Protein AF-K1SSG4-F1 (afdb_monomer_lite)

Structure (mmCIF, N/CA/C/O backbone):
data_AF-K1SSG4-F1
#
_entry.id   AF-K1SSG4-F1
#
loop_
_atom_site.group_PDB
_atom_site.id
_atom_site.type_symbol
_atom_site.label_atom_id
_atom_site.label_alt_id
_atom_site.label_comp_id
_atom_site.label_asym_id
_atom_site.label_entity_id
_atom_site.label_seq_id
_atom_site.pdbx_PDB_ins_code
_atom_site.Cartn_x
_atom_site.Cartn_y
_atom_site.Cartn_z
_atom_site.occupancy
_atom_site.B_iso_or_equiv
_atom_site.auth_seq_id
_atom_site.auth_comp_id
_atom_site.auth_asym_id
_atom_site.auth_atom_id
_atom_site.pdbx_PDB_model_num
ATOM 1 N N . MET A 1 1 ? 32.045 -26.479 -45.234 1.00 57.03 1 MET A N 1
ATOM 2 C CA . MET A 1 1 ? 31.424 -26.105 -43.942 1.00 57.03 1 MET A CA 1
ATOM 3 C C . MET A 1 1 ? 30.334 -27.123 -43.627 1.00 57.03 1 MET A C 1
ATOM 5 O O . MET A 1 1 ? 29.322 -27.154 -44.319 1.00 57.03 1 MET A O 1
ATOM 9 N N . ASN A 1 2 ? 30.601 -28.043 -42.698 1.00 63.41 2 ASN A N 1
ATOM 10 C CA . ASN A 1 2 ? 29.793 -29.251 -42.477 1.00 63.41 2 ASN A CA 1
ATOM 11 C C . ASN A 1 2 ? 28.368 -28.885 -42.026 1.00 63.41 2 ASN A C 1
ATOM 13 O O . ASN A 1 2 ? 28.212 -28.011 -41.176 1.00 63.41 2 ASN A O 1
ATOM 17 N N . LYS A 1 3 ? 27.331 -29.545 -42.571 1.00 68.69 3 LYS A N 1
ATOM 18 C CA . LYS A 1 3 ? 25.911 -29.276 -42.236 1.00 68.69 3 LYS A CA 1
ATOM 19 C C . LYS A 1 3 ? 25.661 -29.260 -40.720 1.00 68.69 3 LYS A C 1
ATOM 21 O O . LYS A 1 3 ? 24.946 -28.395 -40.231 1.00 68.69 3 LYS A O 1
ATOM 26 N N . LEU A 1 4 ? 26.341 -30.139 -39.981 1.00 71.81 4 LEU A N 1
ATOM 27 C CA . LEU A 1 4 ? 26.317 -30.206 -38.515 1.00 71.81 4 LEU A CA 1
ATOM 28 C C . LEU A 1 4 ? 26.806 -28.916 -37.835 1.00 71.81 4 LEU A C 1
ATOM 30 O O . LEU A 1 4 ? 26.175 -28.451 -36.893 1.00 71.81 4 LEU A O 1
ATOM 34 N N . LEU A 1 5 ? 27.869 -28.290 -38.351 1.00 74.25 5 LEU A N 1
ATOM 35 C CA . LEU A 1 5 ? 28.393 -27.025 -37.825 1.00 74.25 5 LEU A CA 1
ATOM 36 C C . LEU A 1 5 ? 27.391 -25.880 -38.041 1.00 74.25 5 LEU A C 1
ATOM 38 O O . LEU A 1 5 ? 27.210 -25.043 -37.165 1.00 74.25 5 LEU A O 1
ATOM 42 N N . ARG A 1 6 ? 26.687 -25.871 -39.183 1.00 73.19 6 ARG A N 1
ATOM 43 C CA . ARG A 1 6 ? 25.620 -24.892 -39.462 1.00 73.19 6 ARG A CA 1
ATOM 44 C C . ARG A 1 6 ? 24.443 -25.041 -38.500 1.00 73.19 6 ARG A C 1
ATOM 46 O O . ARG A 1 6 ? 23.961 -24.036 -37.994 1.00 73.19 6 ARG A O 1
ATOM 53 N N . HIS A 1 7 ? 24.005 -26.269 -38.223 1.00 78.50 7 HIS A N 1
ATOM 54 C CA . HIS A 1 7 ? 22.920 -26.512 -37.268 1.00 78.50 7 HIS A CA 1
ATOM 55 C C . HIS A 1 7 ? 23.323 -26.176 -35.828 1.00 78.50 7 HIS A C 1
ATOM 57 O O . HIS A 1 7 ? 22.522 -25.584 -35.112 1.00 78.50 7 HIS A O 1
ATOM 63 N N . ALA A 1 8 ? 24.567 -26.464 -35.433 1.00 79.69 8 ALA A N 1
ATOM 64 C CA . ALA A 1 8 ? 25.091 -26.082 -34.124 1.00 79.69 8 ALA A CA 1
ATOM 65 C C . ALA A 1 8 ? 25.131 -24.556 -33.949 1.00 79.69 8 ALA A C 1
ATOM 67 O O . ALA A 1 8 ? 24.641 -24.046 -32.949 1.00 79.69 8 ALA A O 1
ATOM 68 N N . VAL A 1 9 ? 25.628 -23.817 -34.947 1.00 79.81 9 VAL A N 1
ATOM 69 C CA . VAL A 1 9 ? 25.677 -22.345 -34.910 1.00 79.81 9 VAL A CA 1
ATOM 70 C C . VAL A 1 9 ? 24.273 -21.731 -34.909 1.00 79.81 9 VAL A C 1
ATOM 72 O O . VAL A 1 9 ? 24.016 -20.812 -34.137 1.00 79.81 9 VAL A O 1
ATOM 75 N N . CYS A 1 10 ? 23.335 -22.253 -35.707 1.00 75.00 10 CYS A N 1
ATOM 76 C CA . CYS A 1 10 ? 21.943 -21.792 -35.683 1.00 75.00 10 CYS A CA 1
ATOM 77 C C . CYS A 1 10 ? 21.240 -22.110 -34.354 1.00 75.00 10 CYS A C 1
ATOM 79 O O . CYS A 1 10 ? 20.485 -21.275 -33.866 1.00 75.00 10 CYS A O 1
ATOM 81 N N . GLY A 1 11 ? 21.505 -23.273 -33.751 1.00 76.50 11 GLY A N 1
ATOM 82 C CA . GLY A 1 11 ? 20.987 -23.626 -32.427 1.00 76.50 11 GLY A CA 1
ATOM 83 C C . GLY A 1 11 ? 21.528 -22.709 -31.329 1.00 76.50 11 GLY A C 1
ATOM 84 O O . GLY A 1 11 ? 20.767 -22.237 -30.491 1.00 76.50 11 GLY A O 1
ATOM 85 N N . LEU A 1 12 ? 22.820 -22.379 -31.378 1.00 73.00 12 LEU A N 1
ATOM 86 C CA . LEU A 1 12 ? 23.468 -21.483 -30.416 1.00 73.00 12 LEU A CA 1
ATOM 87 C C . LEU A 1 12 ? 22.987 -20.028 -30.564 1.00 73.00 12 LEU A C 1
ATOM 89 O O . LEU A 1 12 ? 22.783 -19.346 -29.565 1.00 73.00 12 LEU A O 1
ATOM 93 N N . LEU A 1 13 ? 22.724 -19.574 -31.795 1.00 68.12 13 LEU A N 1
ATOM 94 C CA . LEU A 1 13 ? 22.109 -18.269 -32.066 1.00 68.12 13 LEU A CA 1
ATOM 95 C C . LEU A 1 13 ? 20.640 -18.205 -31.621 1.00 68.12 13 LEU A C 1
ATOM 97 O O . LEU A 1 13 ? 20.218 -17.185 -31.083 1.00 68.12 13 LEU A O 1
ATOM 101 N N . ALA A 1 14 ? 19.869 -19.283 -31.798 1.00 65.88 14 ALA A N 1
ATOM 102 C CA . ALA A 1 14 ? 18.489 -19.360 -31.316 1.00 65.88 14 ALA A CA 1
ATOM 103 C C . ALA A 1 14 ? 18.415 -19.350 -29.777 1.00 65.88 14 ALA A C 1
ATOM 105 O O . ALA A 1 14 ? 17.561 -18.674 -29.208 1.00 65.88 14 ALA A O 1
ATOM 106 N N . LEU A 1 15 ? 19.350 -20.030 -29.103 1.00 62.56 15 LEU A N 1
ATOM 107 C CA . LEU A 1 15 ? 19.493 -19.982 -27.644 1.00 62.56 15 LEU A CA 1
ATOM 108 C C . LEU A 1 15 ? 19.977 -18.605 -27.155 1.00 62.56 15 LEU A C 1
ATOM 110 O O . LEU A 1 15 ? 19.493 -18.112 -26.140 1.00 62.56 15 LEU A O 1
ATOM 114 N N . GLY A 1 16 ? 20.869 -17.943 -27.899 1.00 61.50 16 GLY A N 1
ATOM 115 C CA . GLY A 1 16 ? 21.326 -16.583 -27.596 1.00 61.50 16 GLY A CA 1
ATOM 116 C C . GLY A 1 16 ? 20.232 -15.520 -27.744 1.00 61.50 16 GLY A C 1
ATOM 117 O O . GLY A 1 16 ? 20.188 -14.575 -26.961 1.00 61.50 16 GLY A O 1
ATOM 118 N N . ALA A 1 17 ? 19.299 -15.691 -28.686 1.00 58.12 17 ALA A N 1
ATOM 119 C CA . ALA A 1 17 ? 18.177 -14.768 -28.879 1.00 58.12 17 ALA A CA 1
ATOM 120 C C . ALA A 1 17 ? 17.148 -14.810 -27.731 1.00 58.12 17 ALA A C 1
ATOM 122 O O . ALA A 1 17 ? 16.503 -13.801 -27.459 1.00 58.12 17 ALA A O 1
ATOM 123 N N . LEU A 1 18 ? 17.034 -15.940 -27.022 1.00 56.38 18 LEU A N 1
ATOM 124 C CA . LEU A 1 18 ? 16.220 -16.060 -25.803 1.00 56.38 18 LEU A CA 1
ATOM 125 C C . LEU A 1 18 ? 16.879 -15.399 -24.577 1.00 56.38 18 LEU A C 1
ATOM 127 O O . LEU A 1 18 ? 16.205 -15.144 -23.586 1.00 56.38 18 LEU A O 1
ATOM 131 N N . SER A 1 19 ? 18.183 -15.106 -24.641 1.00 53.53 19 SER A N 1
ATOM 132 C CA . SER A 1 19 ? 18.967 -14.537 -23.535 1.00 53.53 19 SER A CA 1
ATOM 133 C C . SER A 1 19 ? 18.982 -13.004 -23.506 1.00 53.53 19 SER A C 1
ATOM 135 O O . SER A 1 19 ? 19.497 -12.422 -22.550 1.00 53.53 19 SER A O 1
ATOM 137 N N . CYS A 1 20 ? 18.436 -12.318 -24.512 1.00 56.88 20 CYS A N 1
ATOM 138 C CA . CYS A 1 20 ? 18.238 -10.873 -24.435 1.00 56.88 20 CYS A CA 1
ATOM 139 C C . CYS A 1 20 ? 16.972 -10.582 -23.624 1.00 56.88 20 CYS A C 1
ATOM 141 O O . CYS A 1 20 ? 15.937 -10.220 -24.182 1.00 56.88 20 CYS A O 1
ATOM 143 N N . ALA A 1 21 ? 17.061 -10.754 -22.302 1.00 59.81 21 ALA A N 1
ATOM 144 C CA . ALA A 1 21 ? 16.042 -10.297 -21.368 1.00 59.81 21 ALA A CA 1
ATOM 145 C C . ALA A 1 21 ? 15.896 -8.777 -21.525 1.00 59.81 21 ALA A C 1
ATOM 147 O O . ALA A 1 21 ? 16.729 -7.981 -21.086 1.00 59.81 21 ALA A O 1
ATOM 148 N N . ARG A 1 22 ? 14.866 -8.366 -22.260 1.00 68.44 22 ARG A N 1
ATOM 149 C CA . ARG A 1 22 ? 14.492 -6.965 -22.379 1.00 68.44 22 ARG A CA 1
ATOM 150 C C . ARG A 1 22 ? 13.831 -6.585 -21.059 1.00 68.44 22 ARG A C 1
ATOM 152 O O . ARG A 1 22 ? 12.795 -7.151 -20.740 1.00 68.44 22 ARG A O 1
ATOM 159 N N . HIS A 1 23 ? 14.439 -5.652 -20.328 1.00 77.56 23 HIS A N 1
ATOM 160 C CA . HIS A 1 23 ? 13.865 -5.114 -19.095 1.00 77.56 23 HIS A CA 1
ATOM 161 C C . HIS A 1 23 ? 12.429 -4.655 -19.343 1.00 77.56 23 HIS A C 1
ATOM 163 O O . HIS A 1 23 ? 12.151 -3.939 -20.320 1.00 77.56 23 HIS A O 1
ATOM 169 N N . THR A 1 24 ? 11.532 -5.071 -18.462 1.00 84.44 24 THR A N 1
ATOM 170 C CA . THR A 1 24 ? 10.120 -4.720 -18.529 1.00 84.44 24 THR A CA 1
ATOM 171 C C . THR A 1 24 ? 9.933 -3.366 -17.857 1.00 84.44 24 THR A C 1
ATOM 173 O O . THR A 1 24 ? 10.359 -3.155 -16.725 1.00 84.44 24 THR A O 1
ATOM 176 N N . ILE A 1 25 ? 9.327 -2.411 -18.568 1.00 88.12 25 ILE A N 1
ATOM 177 C CA . ILE A 1 25 ? 8.981 -1.113 -17.977 1.00 88.12 25 ILE A CA 1
ATOM 178 C C . ILE A 1 25 ? 7.714 -1.308 -17.148 1.00 88.12 25 ILE A C 1
ATOM 180 O O . ILE A 1 25 ? 6.667 -1.634 -17.708 1.00 88.12 25 ILE A O 1
ATOM 184 N N . ILE A 1 26 ? 7.816 -1.081 -15.840 1.00 91.81 26 ILE A N 1
ATOM 185 C CA . ILE A 1 26 ? 6.692 -1.222 -14.911 1.00 91.81 26 ILE A CA 1
ATOM 186 C C . ILE A 1 26 ? 5.710 -0.058 -15.133 1.00 91.81 26 ILE A C 1
ATOM 188 O O . ILE A 1 26 ? 6.144 1.099 -15.151 1.00 91.81 26 ILE A O 1
ATOM 192 N N . PRO A 1 27 ? 4.400 -0.319 -15.297 1.00 92.19 27 PRO A N 1
ATOM 193 C CA . PRO A 1 27 ? 3.391 0.734 -15.377 1.00 92.19 27 PRO A CA 1
ATOM 194 C C . PRO A 1 27 ? 3.326 1.573 -14.095 1.00 92.19 27 PRO A C 1
ATOM 196 O O . PRO A 1 27 ? 3.393 1.032 -12.995 1.00 92.19 27 PRO A O 1
ATOM 199 N N . ASP A 1 28 ? 3.098 2.883 -14.225 1.00 92.00 28 ASP A N 1
ATOM 200 C CA . ASP A 1 28 ? 3.034 3.823 -13.093 1.00 92.00 28 ASP A CA 1
ATOM 201 C C . ASP A 1 28 ? 2.031 3.382 -12.000 1.00 92.00 28 ASP A C 1
ATOM 203 O O . ASP A 1 28 ? 2.312 3.503 -10.808 1.00 92.00 28 ASP A O 1
ATOM 207 N N . SER A 1 29 ? 0.878 2.817 -12.384 1.00 93.12 29 SER A N 1
ATOM 208 C CA . SER A 1 29 ? -0.134 2.310 -11.443 1.00 93.12 29 SER A CA 1
ATOM 209 C C . SER A 1 29 ? 0.326 1.082 -10.655 1.00 93.12 29 SER A C 1
ATOM 211 O O . SER A 1 29 ? 0.021 0.973 -9.469 1.00 93.12 29 SER A O 1
ATOM 213 N N . GLU A 1 30 ? 1.057 0.167 -11.288 1.00 95.75 30 GLU A N 1
ATOM 214 C CA . GLU A 1 30 ? 1.616 -1.009 -10.617 1.00 95.75 30 GLU A CA 1
ATOM 215 C C . GLU A 1 30 ? 2.825 -0.634 -9.768 1.00 95.75 30 GLU A C 1
ATOM 217 O O . GLU A 1 30 ? 2.963 -1.112 -8.644 1.00 95.75 30 GLU A O 1
ATOM 222 N N . LEU A 1 31 ? 3.659 0.290 -10.247 1.00 94.88 31 LEU A N 1
ATOM 223 C CA . LEU A 1 31 ? 4.784 0.803 -9.477 1.00 94.88 31 LEU A CA 1
ATOM 224 C C . LEU A 1 31 ? 4.316 1.502 -8.193 1.00 94.88 31 LEU A C 1
ATOM 226 O O . LEU A 1 31 ? 4.947 1.344 -7.150 1.00 94.88 31 LEU A O 1
ATOM 230 N N . ALA A 1 32 ? 3.174 2.196 -8.230 1.00 95.94 32 ALA A N 1
ATOM 231 C CA . ALA A 1 32 ? 2.554 2.757 -7.030 1.00 95.94 32 ALA A CA 1
ATOM 232 C C . ALA A 1 32 ? 2.137 1.664 -6.028 1.00 95.94 32 ALA A C 1
ATOM 234 O O . ALA A 1 32 ? 2.328 1.828 -4.825 1.00 95.94 32 ALA A O 1
ATOM 235 N N . LEU A 1 33 ? 1.616 0.525 -6.499 1.00 97.25 33 LEU A N 1
ATOM 236 C CA . LEU A 1 33 ? 1.294 -0.618 -5.634 1.00 97.25 33 LEU A CA 1
ATOM 237 C C . LEU A 1 33 ? 2.555 -1.251 -5.033 1.00 97.25 33 LEU A C 1
ATOM 239 O O . LEU A 1 33 ? 2.554 -1.600 -3.855 1.00 97.25 33 LEU A O 1
ATOM 243 N N . ILE A 1 34 ? 3.637 -1.348 -5.806 1.00 96.31 34 ILE A N 1
ATOM 244 C CA . ILE A 1 34 ? 4.938 -1.825 -5.321 1.00 96.31 34 ILE A CA 1
ATOM 245 C C . ILE A 1 34 ? 5.481 -0.893 -4.233 1.00 96.31 34 ILE A C 1
ATOM 247 O O . ILE A 1 34 ? 5.900 -1.366 -3.178 1.00 96.31 34 ILE A O 1
ATOM 251 N N . PHE A 1 35 ? 5.443 0.426 -4.446 1.00 95.38 35 PHE A N 1
ATOM 252 C CA . PHE A 1 35 ? 5.852 1.400 -3.433 1.00 95.38 35 PHE A CA 1
ATOM 253 C C . PHE A 1 35 ? 4.967 1.362 -2.191 1.00 95.38 35 PHE A C 1
ATOM 255 O O . PHE A 1 35 ? 5.500 1.416 -1.086 1.00 95.38 35 PHE A O 1
ATOM 262 N N . ARG A 1 36 ? 3.650 1.175 -2.343 1.00 96.75 36 ARG A N 1
ATOM 263 C CA . ARG A 1 36 ? 2.725 0.961 -1.219 1.00 96.75 36 ARG A CA 1
ATOM 264 C C . ARG A 1 36 ? 3.202 -0.189 -0.325 1.00 96.75 36 ARG A C 1
ATOM 266 O O . ARG A 1 36 ? 3.331 -0.015 0.883 1.00 96.75 36 ARG A O 1
ATOM 273 N N . ASP A 1 37 ? 3.503 -1.349 -0.912 1.00 96.50 37 ASP A N 1
ATOM 274 C CA . ASP A 1 37 ? 4.030 -2.503 -0.171 1.00 96.50 37 ASP A CA 1
ATOM 275 C C . ASP A 1 37 ? 5.402 -2.250 0.439 1.00 96.50 37 ASP A C 1
ATOM 277 O O . ASP A 1 37 ? 5.644 -2.634 1.581 1.00 96.50 37 ASP A O 1
ATOM 281 N N . ALA A 1 38 ? 6.302 -1.618 -0.312 1.00 94.62 38 ALA A N 1
ATOM 282 C CA . ALA A 1 38 ? 7.644 -1.315 0.163 1.00 94.62 38 ALA A CA 1
ATOM 283 C C . ALA A 1 38 ? 7.601 -0.386 1.386 1.00 94.62 38 ALA A C 1
ATOM 285 O O . ALA A 1 38 ? 8.320 -0.626 2.356 1.00 94.62 38 ALA A O 1
ATOM 286 N N . PHE A 1 39 ? 6.721 0.622 1.386 1.00 94.69 39 PHE A N 1
ATOM 287 C CA . PHE A 1 39 ? 6.508 1.497 2.538 1.00 94.69 39 PHE A CA 1
ATOM 288 C C . PHE A 1 39 ? 5.973 0.737 3.752 1.00 94.69 39 PHE A C 1
ATOM 290 O O . PHE A 1 39 ? 6.498 0.925 4.849 1.00 94.69 39 PHE A O 1
ATOM 297 N N . LEU A 1 40 ? 4.991 -0.152 3.568 1.00 93.75 40 LEU A N 1
ATOM 298 C CA . LEU A 1 40 ? 4.464 -0.986 4.656 1.00 93.75 40 LEU A CA 1
ATOM 299 C C . LEU A 1 40 ? 5.531 -1.917 5.235 1.00 93.75 40 LEU A C 1
ATOM 301 O O . LEU A 1 40 ? 5.685 -1.993 6.453 1.00 93.75 40 LEU A O 1
ATOM 305 N N . ALA A 1 41 ? 6.301 -2.588 4.377 1.00 92.88 41 ALA A N 1
ATOM 306 C CA . ALA A 1 41 ? 7.388 -3.458 4.808 1.00 92.88 41 ALA A CA 1
ATOM 307 C C . ALA A 1 41 ? 8.448 -2.675 5.594 1.00 92.88 41 ALA A C 1
ATOM 309 O O . ALA A 1 41 ? 8.874 -3.109 6.664 1.00 92.88 41 ALA A O 1
ATOM 310 N N . ASN A 1 42 ? 8.830 -1.492 5.106 1.00 91.50 42 ASN A N 1
ATOM 311 C CA . ASN A 1 42 ? 9.795 -0.633 5.781 1.00 91.50 42 ASN A CA 1
ATOM 312 C C . ASN A 1 42 ? 9.275 -0.129 7.138 1.00 91.50 42 ASN A C 1
ATOM 314 O O . ASN A 1 42 ? 10.021 -0.129 8.116 1.00 91.50 42 ASN A O 1
ATOM 318 N N . ALA A 1 43 ? 7.996 0.249 7.221 1.00 91.31 43 ALA A N 1
ATOM 319 C CA . ALA A 1 43 ? 7.364 0.647 8.476 1.00 91.31 43 ALA A CA 1
ATOM 320 C C . ALA A 1 43 ? 7.368 -0.500 9.498 1.00 91.31 43 ALA A C 1
ATOM 322 O O . ALA A 1 43 ? 7.756 -0.292 10.646 1.00 91.31 43 ALA A O 1
ATOM 323 N N . TYR A 1 44 ? 7.018 -1.717 9.072 1.00 90.06 44 TYR A N 1
ATOM 324 C CA . TYR A 1 44 ? 7.031 -2.899 9.936 1.00 90.06 44 TYR A CA 1
ATOM 325 C C . TYR A 1 44 ? 8.439 -3.222 10.451 1.00 90.06 44 TYR A C 1
ATOM 327 O O . TYR A 1 44 ? 8.645 -3.371 11.652 1.00 90.06 44 TYR A O 1
ATOM 335 N N . ILE A 1 45 ? 9.436 -3.255 9.563 1.00 89.69 45 ILE A N 1
ATOM 336 C CA . ILE A 1 45 ? 10.837 -3.517 9.931 1.00 89.69 45 ILE A CA 1
ATOM 337 C C . ILE A 1 45 ? 11.357 -2.473 10.915 1.00 89.69 45 ILE A C 1
ATOM 339 O O . ILE A 1 45 ? 12.039 -2.823 11.880 1.00 89.69 45 ILE A O 1
ATOM 343 N N . SER A 1 46 ? 11.036 -1.200 10.671 1.00 87.75 46 SER A N 1
ATOM 344 C CA . SER A 1 46 ? 11.430 -0.105 11.552 1.00 87.75 46 SER A CA 1
ATOM 345 C C . SER A 1 46 ? 10.768 -0.216 12.923 1.00 87.75 46 SER A C 1
ATOM 347 O O . SER A 1 46 ? 11.429 0.052 13.922 1.00 87.75 46 SER A O 1
ATOM 349 N N . ASN A 1 47 ? 9.490 -0.601 12.984 1.00 90.25 47 ASN A N 1
ATOM 350 C CA . ASN A 1 47 ? 8.757 -0.755 14.240 1.00 90.25 47 ASN A CA 1
ATOM 351 C C . ASN A 1 47 ? 9.291 -1.927 15.078 1.00 90.25 47 ASN A C 1
ATOM 353 O O . ASN A 1 47 ? 9.498 -1.789 16.279 1.00 90.25 47 ASN A O 1
ATOM 357 N N . GLU A 1 48 ? 9.587 -3.053 14.429 1.00 89.31 48 GLU A N 1
ATOM 358 C CA . GLU A 1 48 ? 10.087 -4.272 15.078 1.00 89.31 48 GLU A CA 1
ATOM 359 C C . GLU A 1 48 ? 11.615 -4.276 15.288 1.00 89.31 48 GLU A C 1
ATOM 361 O O . GLU A 1 48 ? 12.181 -5.245 15.794 1.00 89.31 48 GLU A O 1
ATOM 366 N N . ASN A 1 49 ? 12.311 -3.205 14.886 1.00 84.25 49 ASN A N 1
ATOM 367 C CA . ASN A 1 49 ? 13.769 -3.059 14.961 1.00 84.25 49 ASN A CA 1
ATOM 368 C C . ASN A 1 49 ? 14.540 -4.255 14.352 1.00 84.25 49 ASN A C 1
ATOM 370 O O . ASN A 1 49 ? 15.580 -4.695 14.860 1.00 84.25 49 ASN A O 1
ATOM 374 N N . ILE A 1 50 ? 14.017 -4.811 13.255 1.00 82.81 50 ILE A N 1
ATOM 375 C CA . ILE A 1 50 ? 14.577 -6.001 12.607 1.00 82.81 50 ILE A CA 1
ATOM 376 C C . ILE A 1 50 ? 15.813 -5.602 11.796 1.00 82.81 50 ILE A C 1
ATOM 378 O O . ILE A 1 50 ? 15.741 -4.846 10.829 1.00 82.81 50 ILE A O 1
ATOM 382 N N . ARG A 1 51 ? 16.971 -6.171 12.144 1.00 80.38 51 ARG A N 1
ATOM 383 C CA . ARG A 1 51 ? 18.208 -5.999 11.370 1.00 80.38 51 ARG A CA 1
ATOM 384 C C . ARG A 1 51 ? 18.263 -7.024 10.241 1.00 80.38 51 ARG A C 1
ATOM 386 O O . ARG A 1 51 ? 18.591 -8.184 10.472 1.00 80.38 51 ARG A O 1
ATOM 393 N N . THR A 1 52 ? 17.964 -6.593 9.022 1.00 77.12 52 THR A N 1
ATOM 394 C CA . THR A 1 52 ? 17.955 -7.445 7.825 1.00 77.12 52 THR A CA 1
ATOM 395 C C . THR A 1 52 ? 18.538 -6.709 6.624 1.00 77.12 52 THR A C 1
ATOM 397 O O . THR A 1 52 ? 18.553 -5.481 6.581 1.00 77.12 52 THR A O 1
ATOM 400 N N . ASP A 1 53 ? 19.024 -7.469 5.646 1.00 78.38 53 ASP A N 1
ATOM 401 C CA . ASP A 1 53 ? 19.421 -6.924 4.351 1.00 78.38 53 ASP A CA 1
ATOM 402 C C . ASP A 1 53 ? 18.180 -6.472 3.565 1.00 78.38 53 ASP A C 1
ATOM 404 O O . ASP A 1 53 ? 17.188 -7.197 3.481 1.00 78.38 53 ASP A O 1
ATOM 408 N N . SER A 1 54 ? 18.255 -5.275 2.988 1.00 69.88 54 SER A N 1
ATOM 409 C CA . SER A 1 54 ? 17.202 -4.651 2.186 1.00 69.88 54 SER A CA 1
ATOM 410 C C . SER A 1 54 ? 16.790 -5.471 0.959 1.00 69.88 54 SER A C 1
ATOM 412 O O . SER A 1 54 ? 15.599 -5.551 0.664 1.00 69.88 54 SER A O 1
ATOM 414 N N . LEU A 1 55 ? 17.726 -6.140 0.272 1.00 72.44 55 LEU A N 1
ATOM 415 C CA . LEU A 1 55 ? 17.392 -6.952 -0.907 1.00 72.44 55 LEU A CA 1
ATOM 416 C C . LEU A 1 55 ? 16.493 -8.133 -0.538 1.00 72.44 55 LEU A C 1
ATOM 418 O O . LEU A 1 55 ? 15.494 -8.382 -1.206 1.00 72.44 55 LEU A O 1
ATOM 422 N N . ARG A 1 56 ? 16.749 -8.763 0.617 1.00 81.00 56 ARG A N 1
ATOM 423 C CA . ARG A 1 56 ? 15.906 -9.845 1.152 1.00 81.00 56 ARG A CA 1
ATOM 424 C C . ARG A 1 56 ? 14.470 -9.408 1.451 1.00 81.00 56 ARG A C 1
ATOM 426 O O . ARG A 1 56 ? 13.606 -10.267 1.595 1.00 81.00 56 ARG A O 1
ATOM 433 N N . ILE A 1 57 ? 14.230 -8.106 1.584 1.00 85.75 57 ILE A N 1
ATOM 434 C CA . ILE A 1 57 ? 12.920 -7.531 1.890 1.00 85.75 57 ILE A CA 1
ATOM 435 C C . ILE A 1 57 ? 12.181 -7.127 0.624 1.00 85.75 57 ILE A C 1
ATOM 437 O O . ILE A 1 57 ? 10.997 -7.430 0.489 1.00 85.75 57 ILE A O 1
ATOM 441 N N . TYR A 1 58 ? 12.859 -6.458 -0.306 1.00 90.19 58 TYR A N 1
ATOM 442 C CA . TYR A 1 58 ? 12.195 -5.883 -1.471 1.00 90.19 58 TYR A CA 1
ATOM 443 C C . TYR A 1 58 ? 12.089 -6.853 -2.655 1.00 90.19 58 TYR A C 1
ATOM 445 O O . TYR A 1 58 ? 11.087 -6.814 -3.366 1.00 90.19 58 TYR A O 1
ATOM 453 N N . GLU A 1 59 ? 13.038 -7.778 -2.837 1.00 92.44 59 GLU A N 1
ATOM 454 C CA . GLU A 1 59 ? 12.981 -8.774 -3.922 1.00 92.44 59 GLU A CA 1
ATOM 455 C C . GLU A 1 59 ? 11.692 -9.612 -3.910 1.00 92.44 59 GLU A C 1
ATOM 457 O O . GLU A 1 59 ? 11.043 -9.707 -4.956 1.00 92.44 59 GLU A O 1
ATOM 462 N N . PRO A 1 60 ? 11.240 -10.165 -2.763 1.00 94.25 60 PRO A N 1
ATOM 463 C CA . PRO A 1 60 ? 9.980 -10.905 -2.723 1.00 94.25 60 PRO A CA 1
ATOM 464 C C . PRO A 1 60 ? 8.763 -10.038 -3.063 1.00 94.25 60 PRO A C 1
ATOM 466 O O . PRO A 1 60 ? 7.791 -10.541 -3.625 1.00 94.25 60 PRO A O 1
ATOM 469 N N . ILE A 1 61 ? 8.806 -8.739 -2.739 1.00 95.69 61 ILE A N 1
ATOM 470 C CA . ILE A 1 61 ? 7.735 -7.796 -3.078 1.00 95.69 61 ILE A CA 1
ATOM 471 C C . ILE A 1 61 ? 7.676 -7.637 -4.594 1.00 95.69 61 ILE A C 1
ATOM 473 O O . ILE A 1 61 ? 6.610 -7.824 -5.171 1.00 95.69 61 ILE A O 1
ATOM 477 N N . PHE A 1 62 ? 8.805 -7.359 -5.248 1.00 94.94 62 PHE A N 1
ATOM 478 C CA . PHE A 1 62 ? 8.867 -7.202 -6.705 1.00 94.94 62 PHE A CA 1
ATOM 479 C C . PHE A 1 62 ? 8.423 -8.475 -7.428 1.00 94.94 62 PHE A C 1
ATOM 481 O O . PHE A 1 62 ? 7.574 -8.417 -8.321 1.00 94.94 62 PHE A O 1
ATOM 488 N N . ALA A 1 63 ? 8.900 -9.633 -6.963 1.00 94.81 63 ALA A N 1
ATOM 489 C CA . ALA A 1 63 ? 8.547 -10.933 -7.521 1.00 94.81 63 ALA A CA 1
ATOM 490 C C . ALA A 1 63 ? 7.037 -11.210 -7.452 1.00 94.81 63 ALA A C 1
ATOM 492 O O . ALA A 1 63 ? 6.474 -11.794 -8.377 1.00 94.81 63 ALA A O 1
ATOM 493 N N . ARG A 1 64 ? 6.350 -10.743 -6.399 1.00 95.94 64 ARG A N 1
ATOM 494 C CA . ARG A 1 64 ? 4.890 -10.878 -6.263 1.00 95.94 64 ARG A CA 1
ATOM 495 C C . ARG A 1 64 ? 4.116 -10.124 -7.349 1.00 95.94 64 ARG A C 1
ATOM 497 O O . ARG A 1 64 ? 3.008 -10.529 -7.686 1.00 95.94 64 ARG A O 1
ATOM 504 N N . TYR A 1 65 ? 4.696 -9.060 -7.899 1.00 95.56 65 TYR A N 1
ATOM 505 C CA . TYR A 1 65 ? 4.152 -8.309 -9.034 1.00 95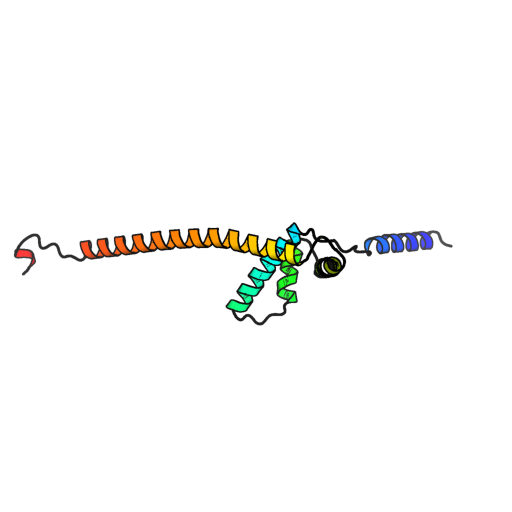.56 65 TYR A CA 1
ATOM 506 C C . TYR A 1 65 ? 4.692 -8.793 -10.391 1.00 95.56 65 TYR A C 1
ATOM 508 O O . TYR A 1 65 ? 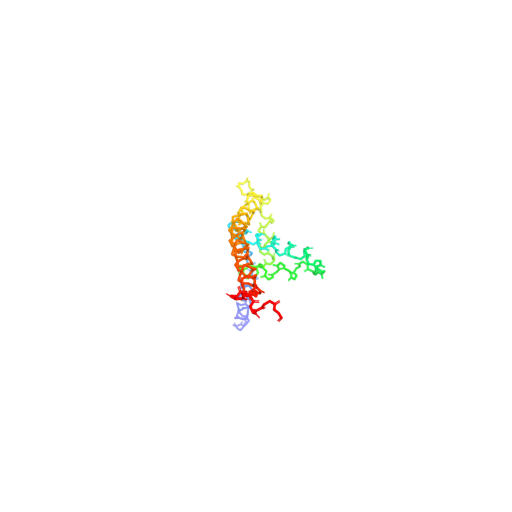4.311 -8.251 -11.421 1.00 95.56 65 TYR A O 1
ATOM 516 N N . GLY A 1 66 ? 5.540 -9.826 -10.414 1.00 94.81 66 GLY A N 1
ATOM 517 C CA . GLY A 1 66 ? 6.110 -10.382 -11.643 1.00 94.81 66 GLY A CA 1
ATOM 518 C C . GLY A 1 66 ? 7.340 -9.641 -12.171 1.00 94.81 66 GLY A C 1
ATOM 519 O O . GLY A 1 66 ? 7.689 -9.830 -13.333 1.00 94.81 66 GLY A O 1
ATOM 520 N N . TYR A 1 67 ? 7.999 -8.831 -11.338 1.00 94.62 67 TYR A N 1
ATOM 521 C CA . TYR A 1 67 ? 9.156 -8.021 -11.729 1.00 94.62 67 TYR A CA 1
ATOM 522 C C . TYR A 1 67 ? 10.430 -8.440 -11.001 1.00 94.62 67 TYR A C 1
ATOM 524 O O . TYR A 1 67 ? 10.385 -8.891 -9.853 1.00 94.62 67 TYR A O 1
ATOM 532 N N . THR A 1 68 ? 11.576 -8.249 -11.654 1.00 93.44 68 THR A N 1
ATOM 533 C CA . THR A 1 68 ? 12.887 -8.409 -11.012 1.00 93.44 68 THR A CA 1
ATOM 534 C C . THR A 1 68 ? 13.396 -7.086 -10.440 1.00 93.44 68 THR A C 1
ATOM 536 O O . THR A 1 68 ? 12.878 -6.004 -10.732 1.00 93.44 68 THR A O 1
ATOM 539 N N . THR A 1 69 ? 14.450 -7.151 -9.630 1.00 91.56 69 THR A N 1
ATOM 540 C CA . THR A 1 69 ? 15.130 -5.957 -9.111 1.00 91.56 69 THR A CA 1
ATOM 541 C C . THR A 1 69 ? 15.663 -5.083 -10.250 1.00 91.56 69 THR A C 1
ATOM 543 O O . THR A 1 69 ? 15.577 -3.856 -10.196 1.00 91.56 69 THR A O 1
ATOM 546 N N . GLU A 1 70 ? 16.167 -5.698 -11.320 1.00 91.50 70 GLU A N 1
ATOM 547 C CA . GLU A 1 70 ? 16.660 -5.013 -12.514 1.00 91.50 70 GLU A CA 1
ATOM 548 C C . GLU A 1 70 ? 15.546 -4.266 -13.253 1.00 91.50 70 GLU A C 1
ATOM 550 O O . GLU A 1 70 ? 15.774 -3.138 -13.692 1.00 91.50 70 GLU A O 1
ATOM 555 N N . ASP A 1 71 ? 14.340 -4.836 -13.354 1.00 92.19 71 ASP A N 1
ATOM 556 C CA . ASP A 1 71 ? 13.180 -4.159 -13.952 1.00 92.19 71 ASP A CA 1
ATOM 557 C C . ASP A 1 71 ? 12.812 -2.889 -13.174 1.00 92.19 71 ASP A C 1
ATOM 559 O O . ASP A 1 71 ? 12.544 -1.834 -13.764 1.00 92.19 71 ASP A O 1
ATOM 563 N N . VAL A 1 72 ? 12.860 -2.956 -11.840 1.00 91.38 72 VAL A N 1
ATOM 564 C CA . VAL A 1 72 ? 12.606 -1.811 -10.955 1.00 91.38 72 VAL A CA 1
ATOM 565 C C . VAL A 1 72 ? 13.693 -0.750 -11.117 1.00 91.38 72 VAL A C 1
ATOM 567 O O . VAL A 1 72 ? 13.375 0.420 -11.350 1.00 91.38 72 VAL A O 1
ATOM 570 N N . TYR A 1 73 ? 14.972 -1.137 -11.067 1.00 90.50 73 TYR A N 1
ATOM 571 C CA . TYR A 1 73 ? 16.090 -0.213 -11.285 1.00 90.50 73 TYR A CA 1
ATOM 572 C C . TYR A 1 73 ? 16.011 0.463 -12.654 1.00 90.50 73 TYR A C 1
ATOM 574 O O . TYR A 1 73 ? 16.182 1.682 -12.760 1.00 90.50 73 TYR A O 1
ATOM 582 N N . TYR A 1 74 ? 15.713 -0.307 -13.700 1.00 90.19 74 TYR A N 1
ATOM 583 C CA . TYR A 1 74 ? 15.560 0.205 -15.055 1.00 90.19 74 TYR A CA 1
ATOM 584 C C . TYR A 1 74 ? 14.386 1.181 -15.157 1.00 90.19 74 TYR A C 1
ATOM 586 O O . TYR A 1 74 ? 14.514 2.256 -15.750 1.00 90.19 74 TYR A O 1
ATOM 594 N N . THR A 1 75 ? 13.251 0.844 -14.548 1.00 90.56 75 THR A N 1
ATOM 595 C CA . THR A 1 75 ? 12.053 1.684 -14.565 1.00 90.56 75 THR A CA 1
ATOM 596 C C . THR A 1 75 ? 12.292 3.007 -13.837 1.00 90.56 75 THR A C 1
ATOM 598 O O . THR A 1 75 ? 12.097 4.068 -14.434 1.00 90.56 75 THR A O 1
ATOM 601 N N . ILE A 1 76 ? 12.808 2.974 -12.603 1.00 88.81 76 ILE A N 1
ATOM 602 C CA . ILE A 1 76 ? 13.137 4.176 -11.816 1.00 88.81 76 ILE A CA 1
ATOM 603 C C . ILE A 1 76 ? 14.177 5.034 -12.545 1.00 88.81 76 ILE A C 1
ATOM 605 O O . ILE A 1 76 ? 14.005 6.247 -12.678 1.00 88.81 76 ILE A O 1
ATOM 609 N N . GLY A 1 77 ? 15.226 4.415 -13.092 1.00 86.88 77 GLY A N 1
ATOM 610 C CA . GLY A 1 77 ? 16.258 5.120 -13.855 1.00 86.88 77 GLY A CA 1
ATOM 611 C C . GLY A 1 77 ? 15.714 5.837 -15.096 1.00 86.88 77 GLY A C 1
ATOM 612 O O . GLY A 1 77 ? 16.233 6.883 -15.495 1.00 86.88 77 GLY A O 1
ATOM 613 N N . ASN A 1 78 ? 14.637 5.328 -15.698 1.00 85.12 78 ASN A N 1
ATOM 614 C CA . ASN A 1 78 ? 13.992 5.968 -16.841 1.00 85.12 78 ASN A CA 1
ATOM 615 C C . ASN A 1 78 ? 13.051 7.118 -16.461 1.00 85.12 78 ASN A C 1
ATOM 617 O O . ASN A 1 78 ? 12.821 7.979 -17.312 1.00 85.12 78 ASN A O 1
ATOM 621 N N . PHE A 1 79 ? 12.573 7.221 -15.215 1.00 81.44 79 PHE A N 1
ATOM 622 C CA . PHE A 1 79 ? 11.786 8.383 -14.773 1.00 81.44 79 PHE A CA 1
ATOM 623 C C . PHE A 1 79 ? 12.574 9.690 -14.871 1.00 81.44 79 PHE A C 1
ATOM 625 O O . PHE A 1 79 ? 12.021 10.701 -15.292 1.00 81.44 79 PHE A O 1
ATOM 632 N N . SER A 1 80 ? 13.883 9.664 -14.594 1.00 67.62 80 SER A N 1
ATOM 633 C CA . SER A 1 80 ? 14.757 10.840 -14.747 1.00 67.62 80 SER A CA 1
ATOM 634 C C . SER A 1 80 ? 14.750 11.412 -16.175 1.00 67.62 80 SER A C 1
ATOM 636 O O . SER A 1 80 ? 14.987 12.604 -16.367 1.00 67.62 80 SER A O 1
ATOM 638 N N . LYS A 1 81 ? 14.432 10.587 -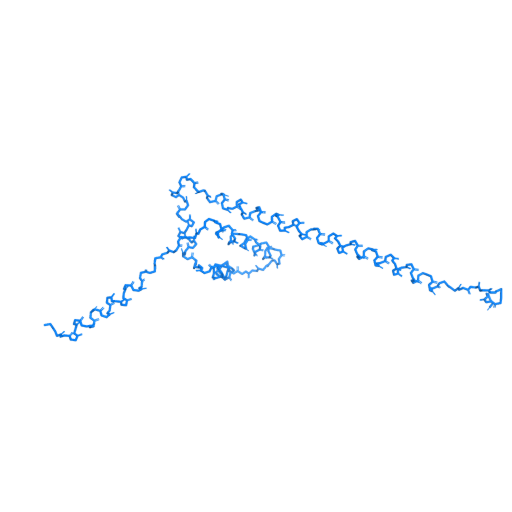17.181 1.00 72.62 81 LYS A N 1
ATOM 639 C CA . LYS A 1 81 ? 14.418 10.967 -18.601 1.00 72.62 81 LYS A CA 1
ATOM 640 C C . LYS A 1 81 ? 13.044 11.433 -19.094 1.00 72.62 81 LYS A C 1
ATOM 642 O O . LYS A 1 81 ? 12.946 11.961 -20.201 1.00 72.62 81 LYS A O 1
ATOM 647 N N . ARG A 1 82 ? 11.970 11.226 -18.323 1.00 68.50 82 ARG A N 1
ATOM 648 C CA . ARG A 1 82 ? 10.591 11.534 -18.736 1.00 68.50 82 ARG A CA 1
ATOM 649 C C . ARG A 1 82 ? 10.179 12.904 -18.193 1.00 68.50 82 ARG A C 1
ATOM 651 O O . ARG A 1 82 ? 10.223 13.152 -16.997 1.00 68.50 82 ARG A O 1
ATOM 658 N N . LYS A 1 83 ? 9.743 13.806 -19.080 1.00 59.31 83 LYS A N 1
ATOM 659 C CA . LYS A 1 83 ? 9.323 15.175 -18.713 1.00 59.31 83 LYS A CA 1
ATOM 660 C C . LYS A 1 83 ? 7.923 15.238 -18.075 1.00 59.31 83 LYS A C 1
ATOM 662 O O . LYS A 1 83 ? 7.648 16.174 -17.331 1.00 59.31 83 LYS A O 1
ATOM 667 N N . SER A 1 84 ? 7.046 14.278 -18.385 1.00 61.19 84 SER A N 1
ATOM 668 C CA . SER A 1 84 ? 5.603 14.326 -18.079 1.00 61.19 84 SER A CA 1
ATOM 669 C C . SER A 1 84 ? 5.100 13.288 -17.072 1.00 61.19 84 SER A C 1
ATOM 671 O O . SER A 1 84 ? 3.942 13.368 -16.691 1.00 61.19 84 SER A O 1
ATOM 673 N N . ALA A 1 85 ? 5.926 12.321 -16.671 1.00 65.88 85 ALA A N 1
ATOM 674 C CA . ALA A 1 85 ? 5.598 11.346 -15.632 1.00 65.88 85 ALA A CA 1
ATOM 675 C C . ALA A 1 85 ? 6.697 11.444 -14.582 1.00 65.88 85 ALA A C 1
ATOM 677 O O . ALA A 1 85 ? 7.846 11.097 -14.875 1.00 65.88 85 ALA A O 1
ATOM 678 N N . ARG A 1 86 ? 6.386 12.012 -13.415 1.00 81.94 86 ARG A N 1
ATOM 679 C CA . ARG A 1 86 ? 7.369 12.187 -12.347 1.00 81.94 86 ARG A CA 1
ATOM 680 C C . ARG A 1 86 ? 7.278 11.000 -11.409 1.00 81.94 86 ARG A C 1
ATOM 682 O O . ARG A 1 86 ? 6.192 10.550 -11.071 1.00 81.94 86 ARG A O 1
ATOM 689 N N . LEU A 1 87 ? 8.431 10.550 -10.921 1.00 86.88 87 LEU A N 1
ATOM 690 C CA . LEU A 1 87 ? 8.475 9.541 -9.863 1.00 86.88 87 LEU A CA 1
ATOM 691 C C . LEU A 1 87 ? 7.647 9.979 -8.640 1.00 86.88 87 LEU A C 1
ATOM 693 O O . LEU A 1 87 ? 7.021 9.150 -7.994 1.00 86.88 87 LEU A O 1
ATOM 697 N N . GLY A 1 88 ? 7.601 11.291 -8.374 1.00 88.81 88 GLY A N 1
ATOM 698 C CA . GLY A 1 88 ? 6.768 11.874 -7.325 1.00 88.81 88 GLY A CA 1
ATOM 699 C C . GLY A 1 88 ? 5.278 11.558 -7.473 1.00 88.81 88 GLY A C 1
ATOM 700 O O . GLY A 1 88 ? 4.654 11.233 -6.476 1.00 88.81 88 GLY A O 1
ATOM 701 N N . ASP A 1 89 ? 4.728 11.552 -8.690 1.00 90.81 89 ASP A N 1
ATOM 702 C CA . ASP A 1 89 ? 3.298 11.277 -8.910 1.00 90.81 89 ASP A CA 1
ATOM 703 C C . ASP A 1 89 ? 2.955 9.816 -8.553 1.00 90.81 89 ASP A C 1
ATOM 705 O O . ASP A 1 89 ? 1.899 9.520 -7.999 1.00 90.81 89 ASP A O 1
ATOM 709 N N . VAL A 1 90 ? 3.885 8.894 -8.828 1.00 92.56 90 VAL A N 1
ATOM 710 C CA . VAL A 1 90 ? 3.769 7.474 -8.458 1.00 92.56 90 VAL A CA 1
ATOM 711 C C . VAL A 1 90 ? 3.841 7.289 -6.943 1.00 92.56 90 VAL A C 1
ATOM 713 O O . VAL A 1 90 ? 3.085 6.500 -6.377 1.00 92.56 90 VAL A O 1
ATOM 716 N N . VAL A 1 91 ? 4.747 8.014 -6.282 1.00 93.31 91 VAL A N 1
ATOM 717 C CA . VAL A 1 91 ? 4.882 7.986 -4.820 1.00 93.31 91 VAL A CA 1
ATOM 718 C C . VAL A 1 91 ? 3.634 8.560 -4.151 1.00 93.31 91 VAL A C 1
ATOM 720 O O . VAL A 1 91 ? 3.106 7.929 -3.242 1.00 93.31 91 VAL A O 1
ATOM 723 N N . GLU A 1 92 ? 3.114 9.687 -4.637 1.00 95.19 92 GLU A N 1
ATOM 724 C CA . GLU A 1 92 ? 1.882 10.291 -4.118 1.00 95.19 92 GLU A CA 1
ATOM 725 C C . GLU A 1 92 ? 0.702 9.326 -4.249 1.00 95.19 92 GLU A C 1
ATOM 727 O O . GLU A 1 92 ? -0.030 9.079 -3.295 1.00 95.19 92 GLU A O 1
ATOM 732 N N . ARG A 1 93 ? 0.590 8.652 -5.400 1.00 95.69 93 ARG A N 1
ATOM 733 C CA . ARG A 1 93 ? -0.434 7.626 -5.606 1.00 95.69 93 ARG A CA 1
ATOM 734 C C . ARG A 1 93 ? -0.328 6.478 -4.599 1.00 95.69 93 ARG A C 1
ATOM 736 O O . ARG A 1 93 ? -1.358 5.924 -4.210 1.00 95.69 93 ARG A O 1
ATOM 743 N N . ALA A 1 94 ? 0.884 6.092 -4.204 1.00 96.75 94 ALA A N 1
ATOM 744 C CA . ALA A 1 94 ? 1.100 5.080 -3.174 1.00 96.75 94 ALA A CA 1
ATOM 745 C C . ALA A 1 94 ? 0.658 5.575 -1.786 1.00 96.75 94 ALA A C 1
ATOM 747 O O . ALA A 1 94 ? 0.044 4.811 -1.041 1.00 96.75 94 ALA A O 1
ATOM 748 N N . ILE A 1 95 ? 0.917 6.846 -1.464 1.00 96.44 95 ILE A N 1
ATOM 749 C CA . ILE A 1 95 ? 0.464 7.496 -0.226 1.00 96.44 95 ILE A CA 1
ATOM 750 C C . ILE A 1 95 ? -1.066 7.531 -0.174 1.00 96.44 95 ILE A C 1
ATOM 752 O O . ILE A 1 95 ? -1.643 7.054 0.800 1.00 96.44 95 ILE A O 1
ATOM 756 N N . ASP A 1 96 ? -1.732 7.967 -1.246 1.00 97.69 96 ASP A N 1
ATOM 757 C CA . ASP A 1 96 ? -3.199 7.995 -1.333 1.00 97.69 96 ASP A CA 1
ATOM 758 C C . ASP A 1 96 ? -3.829 6.622 -1.053 1.00 97.69 96 ASP A C 1
ATOM 760 O O . ASP A 1 96 ? -4.865 6.517 -0.391 1.00 97.69 96 ASP A O 1
ATOM 764 N N . LEU A 1 97 ? -3.214 5.549 -1.568 1.00 97.25 97 LEU A N 1
ATOM 765 C CA . LEU A 1 97 ? -3.663 4.178 -1.314 1.00 97.25 97 LEU A CA 1
ATOM 766 C C . LEU A 1 97 ? -3.555 3.820 0.169 1.00 97.25 97 LEU A C 1
ATOM 768 O O . LEU A 1 97 ? -4.513 3.289 0.730 1.00 97.25 97 LEU A O 1
ATOM 772 N N . LEU A 1 98 ? -2.415 4.128 0.793 1.00 97.06 98 LEU A N 1
ATOM 773 C CA . LEU A 1 98 ? -2.183 3.872 2.214 1.00 97.06 98 LEU A CA 1
ATOM 774 C C . LEU A 1 98 ? -3.142 4.667 3.098 1.00 97.06 98 LEU A C 1
ATOM 776 O O . LEU A 1 98 ? -3.687 4.123 4.054 1.00 97.06 98 LEU A O 1
ATOM 780 N N . GLU A 1 99 ? -3.390 5.936 2.781 1.00 97.19 99 GLU A N 1
ATOM 781 C CA . GLU A 1 99 ? -4.327 6.761 3.540 1.00 97.19 99 GLU A CA 1
ATOM 782 C C . GLU A 1 99 ? -5.768 6.265 3.422 1.00 97.19 99 GLU A C 1
ATOM 784 O O . GLU A 1 99 ? -6.511 6.257 4.409 1.00 97.19 99 GLU A O 1
ATOM 789 N N . ALA A 1 100 ? -6.188 5.862 2.221 1.00 96.94 100 ALA A N 1
ATOM 790 C CA . ALA A 1 100 ? -7.518 5.313 1.997 1.00 96.94 100 ALA A CA 1
ATOM 791 C C . ALA A 1 100 ? -7.719 4.011 2.785 1.00 96.94 100 ALA A C 1
ATOM 793 O O . ALA A 1 100 ? -8.732 3.858 3.468 1.00 96.94 100 ALA A O 1
ATOM 794 N N . GLU A 1 101 ? -6.739 3.109 2.734 1.00 96.31 101 GLU A N 1
ATOM 795 C CA . GLU A 1 101 ? -6.743 1.851 3.481 1.00 96.31 101 GLU A CA 1
ATOM 796 C C . GLU A 1 101 ? -6.716 2.101 5.001 1.00 96.31 101 GLU A C 1
ATOM 798 O O . GLU A 1 101 ? -7.543 1.564 5.740 1.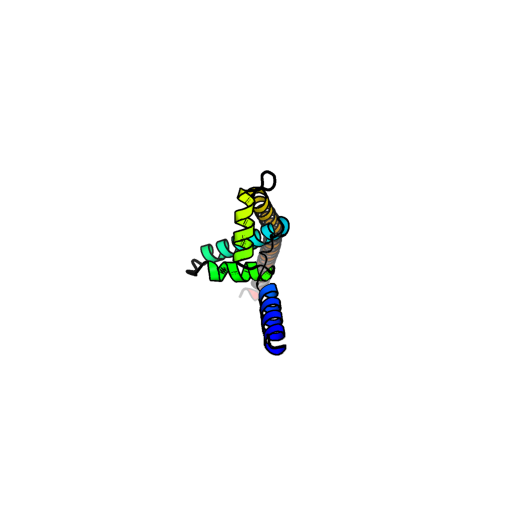00 96.31 101 GLU A O 1
ATOM 803 N N . GLY A 1 102 ? -5.867 3.018 5.470 1.00 96.50 102 GLY A N 1
ATOM 804 C CA . GLY A 1 102 ? -5.787 3.408 6.878 1.00 96.50 102 GLY A CA 1
ATOM 805 C C . GLY A 1 102 ? -7.102 3.970 7.428 1.00 96.50 102 GLY A C 1
ATOM 806 O O . GLY A 1 102 ? -7.485 3.656 8.553 1.00 96.50 102 GLY A O 1
ATOM 807 N N . LYS A 1 103 ? -7.856 4.746 6.637 1.00 97.69 103 LYS A N 1
ATOM 808 C CA . LYS A 1 103 ? -9.194 5.233 7.033 1.00 97.69 103 LYS A CA 1
ATOM 809 C C . LYS A 1 103 ? -10.186 4.091 7.256 1.00 97.69 103 LYS A C 1
ATOM 811 O O . LYS A 1 103 ? -11.012 4.184 8.165 1.00 97.69 103 LYS A O 1
ATOM 816 N N . VAL A 1 104 ? -10.115 3.033 6.447 1.00 97.25 104 VAL A N 1
ATOM 817 C CA . VAL A 1 104 ? -10.972 1.848 6.599 1.00 97.25 104 VAL A CA 1
ATOM 818 C C . VAL A 1 104 ? -10.620 1.107 7.886 1.00 97.25 104 VAL A C 1
ATOM 820 O O . VAL A 1 104 ? -11.507 0.898 8.713 1.00 97.25 104 VAL A O 1
ATOM 823 N N . TYR A 1 105 ? -9.340 0.801 8.110 1.00 96.44 105 TYR A N 1
ATOM 824 C CA . TYR A 1 105 ? -8.916 0.087 9.318 1.00 96.44 105 TYR A CA 1
ATOM 825 C C . TYR A 1 105 ? -9.167 0.883 10.598 1.00 96.44 105 TYR A C 1
ATOM 827 O O . TYR A 1 105 ? -9.660 0.327 11.574 1.00 96.44 105 TYR A O 1
ATOM 835 N N . ASN A 1 106 ? -8.942 2.199 10.592 1.00 97.25 106 ASN A N 1
ATOM 836 C CA . ASN A 1 106 ? -9.254 3.047 11.747 1.00 97.25 106 ASN A CA 1
ATOM 837 C C . ASN A 1 106 ? -10.741 2.994 12.116 1.00 97.25 106 ASN A C 1
ATOM 839 O O . ASN A 1 106 ? -11.098 3.006 13.293 1.00 97.25 106 ASN A O 1
ATOM 843 N N . ARG A 1 107 ? -11.625 2.918 11.115 1.00 97.38 107 ARG A N 1
ATOM 844 C CA . ARG A 1 107 ? -13.060 2.757 11.354 1.00 97.38 107 ARG A CA 1
ATOM 845 C C . ARG A 1 107 ? -13.385 1.386 11.940 1.00 97.38 107 ARG A C 1
ATOM 847 O O . ARG A 1 107 ? -14.227 1.308 12.829 1.00 97.38 107 ARG A O 1
ATOM 854 N N . GLU A 1 108 ? -12.759 0.327 11.441 1.00 97.38 108 GLU A N 1
ATOM 855 C CA . GLU A 1 108 ? -12.954 -1.034 11.947 1.00 97.38 108 GLU A CA 1
ATOM 856 C C . GLU A 1 108 ? -12.504 -1.163 13.407 1.00 97.38 108 GLU A C 1
ATOM 858 O O . GLU A 1 108 ? -13.273 -1.640 14.241 1.00 97.38 108 GLU A O 1
ATOM 863 N N . VAL A 1 109 ? -11.326 -0.628 13.741 1.00 97.94 109 VAL A N 1
ATOM 864 C CA . VAL A 1 109 ? -10.822 -0.560 15.121 1.00 97.94 109 VAL A CA 1
ATOM 865 C C . VAL A 1 109 ? -11.798 0.198 16.022 1.00 97.94 109 VAL A C 1
ATOM 867 O O . VAL A 1 109 ? -12.190 -0.320 17.061 1.00 97.94 109 VAL A O 1
ATOM 870 N N . ALA A 1 110 ? -12.298 1.362 15.595 1.00 97.75 110 ALA A N 1
ATOM 871 C CA . ALA A 1 110 ? -13.258 2.134 16.389 1.00 97.75 110 ALA A CA 1
ATOM 872 C C . ALA A 1 110 ? -14.579 1.381 16.660 1.00 97.75 110 ALA A C 1
ATOM 874 O O . ALA A 1 110 ? -15.205 1.555 17.712 1.00 97.75 110 ALA A O 1
ATOM 875 N N . ILE A 1 111 ? -15.026 0.540 15.719 1.00 97.94 111 ILE A N 1
ATOM 876 C CA . ILE A 1 111 ? -16.194 -0.328 15.918 1.00 97.94 111 ILE A CA 1
ATOM 877 C C . ILE A 1 111 ? -15.882 -1.393 16.972 1.00 97.94 111 ILE A C 1
ATOM 879 O O . ILE A 1 111 ? -16.687 -1.588 17.884 1.00 97.94 111 ILE A O 1
AT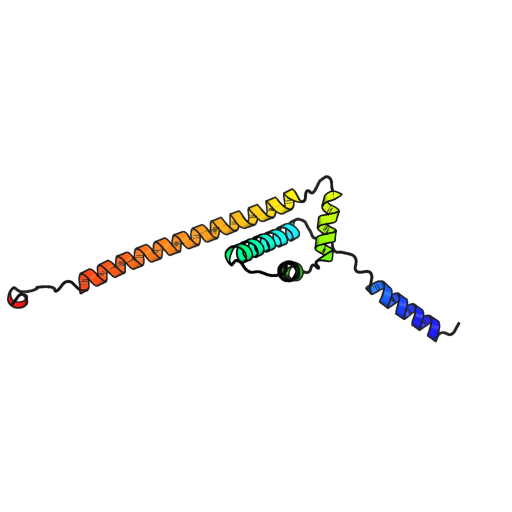OM 883 N N . LEU A 1 112 ? -14.726 -2.052 16.873 1.00 97.94 112 LEU A N 1
ATOM 884 C CA . LEU A 1 112 ? -14.298 -3.067 17.837 1.00 97.94 112 LEU A CA 1
ATOM 885 C C . LEU A 1 112 ? -14.153 -2.482 19.245 1.00 97.94 112 LEU A C 1
ATOM 887 O O . LEU A 1 112 ? -14.698 -3.054 20.186 1.00 97.94 112 LEU A O 1
ATOM 891 N N . ASP A 1 113 ? -13.550 -1.301 19.378 1.00 97.75 113 ASP A N 1
ATOM 892 C CA . ASP A 1 113 ? -13.442 -0.586 20.653 1.00 97.75 113 ASP A CA 1
ATOM 893 C C . ASP A 1 113 ? -14.823 -0.291 21.246 1.00 97.75 113 ASP A C 1
ATOM 895 O O . ASP A 1 113 ? -15.046 -0.396 22.452 1.00 97.75 113 ASP A O 1
ATOM 899 N N . THR A 1 114 ? -15.791 0.074 20.404 1.00 97.81 114 THR A N 1
ATOM 900 C CA . THR A 1 114 ? -17.165 0.320 20.858 1.00 97.81 114 THR A CA 1
ATOM 901 C C . THR A 1 114 ? -17.811 -0.961 21.384 1.00 97.81 114 THR A C 1
ATOM 903 O O . THR A 1 114 ? -18.452 -0.933 22.437 1.00 97.81 114 THR A O 1
ATOM 906 N N . ILE A 1 115 ? -17.642 -2.080 20.676 1.00 97.81 115 ILE A N 1
ATOM 907 C CA . ILE A 1 115 ? -18.160 -3.389 21.094 1.00 97.81 115 ILE A CA 1
ATOM 908 C C . ILE A 1 115 ? -17.532 -3.808 22.424 1.00 97.81 115 ILE A C 1
ATOM 910 O O . ILE A 1 115 ? -18.267 -4.194 23.332 1.00 97.81 115 ILE A O 1
ATOM 914 N N . ASP A 1 116 ? -16.213 -3.683 22.561 1.00 97.88 116 ASP A N 1
ATOM 915 C CA . ASP A 1 116 ? -15.485 -4.061 23.774 1.00 97.88 116 ASP A CA 1
ATOM 916 C C . ASP A 1 116 ? -15.941 -3.233 24.985 1.00 97.88 116 ASP A C 1
ATOM 918 O O . ASP A 1 116 ? -16.310 -3.774 26.029 1.00 97.88 116 ASP A O 1
ATOM 922 N N . ASN A 1 117 ? -16.085 -1.917 24.805 1.00 97.31 117 ASN A N 1
ATOM 923 C CA . ASN A 1 117 ? -16.606 -1.023 25.839 1.00 97.31 117 ASN A CA 1
ATOM 924 C C . ASN A 1 117 ? -18.036 -1.382 26.276 1.00 97.31 117 ASN A C 1
ATOM 926 O O . ASN A 1 117 ? -18.373 -1.291 27.462 1.00 97.31 117 ASN A O 1
ATOM 930 N N . VAL A 1 118 ? -18.908 -1.767 25.339 1.00 97.44 118 VAL A N 1
ATOM 931 C CA . VAL A 1 118 ? -20.272 -2.214 25.662 1.00 97.44 118 VAL A CA 1
ATOM 932 C C . VAL A 1 118 ? -20.236 -3.555 26.392 1.00 97.44 118 VAL A C 1
ATOM 934 O O . VAL A 1 118 ? -20.883 -3.687 27.431 1.00 97.44 118 VAL A O 1
ATOM 937 N N . ALA A 1 119 ? -19.452 -4.516 25.904 1.00 96.69 119 ALA A N 1
ATOM 938 C CA . ALA A 1 119 ? -19.307 -5.833 26.514 1.00 96.69 119 ALA A CA 1
ATOM 939 C C . ALA A 1 119 ? -18.800 -5.731 27.958 1.00 96.69 119 ALA A C 1
ATOM 941 O O . ALA A 1 119 ? -19.391 -6.333 28.857 1.00 96.69 119 ALA A O 1
ATOM 942 N N . GLN A 1 120 ? -17.781 -4.903 28.205 1.00 96.62 120 GLN A N 1
ATOM 943 C CA . GLN A 1 120 ? -17.246 -4.663 29.542 1.00 96.62 120 GLN A CA 1
ATOM 944 C C . GLN A 1 120 ? -18.307 -4.074 30.478 1.00 96.62 120 GLN A C 1
ATOM 946 O O . GLN A 1 120 ? -18.492 -4.570 31.588 1.00 96.62 120 GLN A O 1
ATOM 951 N N . ARG A 1 121 ? -19.058 -3.058 30.030 1.00 95.38 121 ARG A N 1
ATOM 952 C CA . ARG A 1 121 ? -20.135 -2.447 30.830 1.00 95.38 121 ARG A CA 1
ATOM 953 C C . ARG A 1 121 ? -21.227 -3.450 31.182 1.00 95.38 121 ARG A C 1
ATOM 955 O O . ARG A 1 121 ? -21.647 -3.510 32.337 1.00 95.38 121 ARG A O 1
ATOM 962 N N . THR A 1 122 ? -21.679 -4.239 30.209 1.00 94.94 122 THR A N 1
ATOM 963 C CA . THR A 1 122 ? -22.700 -5.268 30.430 1.00 94.94 122 THR A CA 1
ATOM 964 C C . THR A 1 122 ? -22.197 -6.341 31.387 1.00 94.94 122 THR A C 1
ATOM 966 O O . THR A 1 122 ? -22.907 -6.686 32.327 1.00 94.94 122 THR A O 1
ATOM 969 N N . PHE A 1 123 ? -20.965 -6.820 31.206 1.00 93.88 123 PHE A N 1
ATOM 970 C CA . PHE A 1 123 ? -20.351 -7.798 32.098 1.00 93.88 123 PHE A CA 1
ATOM 971 C C . PHE A 1 123 ? -20.278 -7.283 33.538 1.00 93.88 123 PHE A C 1
ATOM 973 O O . PHE A 1 123 ? -20.753 -7.954 34.453 1.00 93.88 123 PHE A O 1
ATOM 980 N N . THR A 1 124 ? -19.759 -6.069 33.747 1.00 91.25 124 THR A N 1
ATOM 981 C CA . THR A 1 124 ? -19.693 -5.448 35.077 1.00 91.25 124 THR A CA 1
ATOM 982 C C . THR A 1 124 ? -21.076 -5.318 35.708 1.00 91.25 124 THR A C 1
ATOM 984 O O . THR A 1 124 ? -21.235 -5.619 36.889 1.00 91.25 124 THR A O 1
ATOM 987 N N . HIS A 1 125 ? -22.086 -4.911 34.935 1.00 90.06 125 HIS A N 1
ATOM 988 C CA . HIS A 1 125 ? -23.451 -4.788 35.437 1.00 90.06 125 HIS A CA 1
ATOM 989 C C . HIS A 1 125 ? -24.037 -6.142 35.866 1.00 90.06 125 HIS A C 1
ATOM 991 O O . HIS A 1 125 ? -24.631 -6.234 36.938 1.00 90.06 125 HIS A O 1
ATOM 997 N N . THR A 1 126 ? -23.851 -7.194 35.066 1.00 89.69 126 THR A N 1
ATOM 998 C CA . THR A 1 126 ? -24.319 -8.549 35.397 1.00 89.69 126 THR A CA 1
ATOM 999 C C . THR A 1 126 ? -23.623 -9.087 36.642 1.00 89.69 126 THR A C 1
ATOM 1001 O O . THR A 1 126 ? -24.298 -9.514 37.571 1.00 89.69 126 THR A O 1
ATOM 1004 N N . VAL A 1 127 ? -22.291 -8.991 36.714 1.00 89.62 127 VAL A N 1
ATOM 1005 C CA . VAL A 1 127 ? -21.528 -9.426 37.895 1.00 89.62 127 VAL A CA 1
ATOM 1006 C C . VAL A 1 127 ? -21.979 -8.674 39.142 1.00 89.62 127 VAL A C 1
ATOM 1008 O O . VAL A 1 127 ? -22.176 -9.291 40.184 1.00 89.62 127 VAL A O 1
ATOM 1011 N N . TYR A 1 128 ? -22.187 -7.359 39.047 1.00 87.06 128 TYR A N 1
ATOM 1012 C CA . TYR A 1 128 ? -22.701 -6.578 40.166 1.00 87.06 128 TYR A CA 1
ATOM 1013 C C . TYR A 1 128 ? -24.082 -7.080 40.604 1.00 87.06 128 TYR A C 1
ATOM 1015 O O . TYR A 1 128 ? -24.262 -7.392 41.778 1.00 87.06 128 TYR A O 1
ATOM 1023 N N . ALA A 1 129 ? -25.023 -7.238 39.669 1.00 85.31 129 ALA A N 1
ATOM 1024 C CA . ALA A 1 129 ? -26.372 -7.720 39.958 1.00 85.31 129 ALA A CA 1
ATOM 1025 C C . ALA A 1 129 ? -26.397 -9.127 40.583 1.00 85.31 129 ALA A C 1
ATOM 1027 O O . ALA A 1 129 ? -27.193 -9.360 41.493 1.00 85.31 129 ALA A O 1
ATOM 1028 N N . ASP A 1 130 ? -25.524 -10.031 40.134 1.00 84.56 130 ASP A N 1
ATOM 1029 C CA . ASP A 1 130 ? -25.413 -11.400 40.652 1.00 84.56 130 ASP A CA 1
ATOM 1030 C C . ASP A 1 130 ? -24.676 -11.462 42.000 1.00 84.56 130 ASP A C 1
ATOM 1032 O O . ASP A 1 130 ? -24.980 -12.306 42.841 1.00 84.56 130 ASP A O 1
ATOM 1036 N N . SER A 1 131 ? -23.713 -10.562 42.230 1.00 77.62 131 SER A N 1
ATOM 1037 C CA . SER A 1 131 ? -22.951 -10.478 43.487 1.00 77.62 131 SER A CA 1
ATOM 1038 C C . SER A 1 131 ? -23.716 -9.803 44.628 1.00 77.62 131 SER A C 1
ATOM 1040 O O . SER A 1 131 ? -23.358 -9.965 45.797 1.00 77.62 131 SER A O 1
ATOM 1042 N N . LEU A 1 132 ? -24.775 -9.052 44.316 1.00 74.12 132 LEU A N 1
ATOM 1043 C CA . LEU A 1 132 ? -25.665 -8.505 45.328 1.00 74.12 132 LEU A CA 1
ATOM 1044 C C . LEU A 1 132 ? -26.476 -9.645 45.956 1.00 74.12 132 LEU A C 1
ATOM 1046 O O . LEU A 1 132 ? -27.406 -10.177 45.349 1.00 74.12 132 LEU A O 1
ATOM 1050 N N . ILE A 1 133 ? -26.155 -9.983 47.209 1.00 65.12 133 ILE A N 1
ATOM 1051 C CA . ILE A 1 133 ? -27.002 -10.835 48.052 1.00 65.12 133 ILE A CA 1
ATOM 1052 C C . ILE A 1 133 ? -28.383 -10.176 48.122 1.00 65.12 133 ILE A C 1
ATOM 1054 O O . ILE A 1 133 ? -28.555 -9.121 48.738 1.00 65.12 133 ILE A O 1
ATOM 1058 N N . ARG A 1 134 ? -29.385 -10.786 47.482 1.00 65.81 134 ARG A N 1
ATOM 1059 C CA . ARG A 1 134 ? -30.778 -10.364 47.639 1.00 65.81 134 ARG A CA 1
ATOM 1060 C C . ARG A 1 134 ? -31.244 -10.764 49.031 1.00 65.81 134 ARG A C 1
ATOM 1062 O O . ARG A 1 134 ? -31.710 -11.879 49.230 1.00 65.81 134 ARG A O 1
ATOM 1069 N N . VAL A 1 135 ? -31.140 -9.841 49.981 1.00 61.22 135 VAL A N 1
ATOM 1070 C CA . VAL A 1 135 ? -31.861 -9.937 51.253 1.00 61.22 135 VAL A CA 1
ATOM 1071 C C . VAL A 1 135 ? -33.345 -9.804 50.929 1.00 61.22 135 VAL A C 1
ATOM 1073 O O . VAL A 1 135 ? -33.844 -8.713 50.655 1.00 61.22 135 VAL A O 1
ATOM 1076 N N . SER A 1 136 ? -34.035 -10.938 50.878 1.00 70.06 136 SER A N 1
ATOM 1077 C CA . SER A 1 136 ? -35.464 -11.008 50.573 1.00 70.06 136 SER A CA 1
ATOM 1078 C C . SER A 1 136 ? -36.315 -10.967 51.842 1.00 70.06 136 SER A C 1
ATOM 1080 O O . SER A 1 136 ? -37.469 -10.539 51.807 1.00 70.06 136 SER A O 1
ATOM 1082 N N . SER A 1 137 ? -35.732 -11.351 52.980 1.00 71.19 137 SER A N 1
ATOM 1083 C CA . SER A 1 137 ? -36.336 -11.250 54.304 1.00 71.19 137 SER A CA 1
ATOM 1084 C C . SER A 1 137 ? -35.311 -10.813 55.355 1.00 71.19 137 SER A C 1
ATOM 1086 O O . SER A 1 137 ? -34.122 -11.088 55.226 1.00 71.19 137 SER A O 1
ATOM 1088 N N . LEU A 1 138 ? -35.774 -10.201 56.452 1.00 69.56 138 LEU A N 1
ATOM 1089 C CA . LEU A 1 138 ? -34.936 -9.850 57.616 1.00 69.56 138 LEU A CA 1
ATOM 1090 C C . LEU A 1 138 ? -34.232 -11.063 58.262 1.00 69.56 138 LEU A C 1
ATOM 1092 O O . LEU A 1 138 ? -33.325 -10.894 59.072 1.00 69.56 138 LEU A O 1
ATOM 1096 N N . ARG A 1 139 ? -34.650 -12.288 57.924 1.00 69.50 139 ARG A N 1
ATOM 1097 C CA . ARG A 1 139 ? -34.011 -13.532 58.366 1.00 69.50 139 ARG A CA 1
ATOM 1098 C C . ARG A 1 139 ? -32.720 -13.838 57.597 1.00 69.50 139 ARG A C 1
ATOM 1100 O O . ARG A 1 139 ? -31.915 -14.607 58.101 1.00 69.50 139 ARG A O 1
ATOM 1107 N N . ASP A 1 140 ? -32.525 -13.219 56.430 1.00 67.38 140 ASP A N 1
ATOM 1108 C CA . ASP A 1 140 ? -31.366 -13.428 55.548 1.00 67.38 140 ASP A CA 1
ATOM 1109 C C . ASP A 1 140 ? -30.154 -12.565 55.968 1.00 67.38 140 ASP A C 1
ATOM 1111 O O . ASP A 1 140 ? -29.071 -12.697 55.407 1.00 67.38 140 ASP A O 1
ATOM 1115 N N . THR A 1 141 ? -30.335 -11.662 56.941 1.00 67.50 141 THR A N 1
ATOM 1116 C CA . THR A 1 141 ? -29.300 -10.752 57.474 1.00 67.50 141 THR A CA 1
ATOM 1117 C C . THR A 1 141 ? -28.691 -11.198 58.808 1.00 67.50 141 THR A C 1
ATOM 1119 O O . THR A 1 141 ? -27.984 -10.405 59.430 1.00 67.50 141 THR A O 1
ATOM 1122 N N . ALA A 1 142 ? -28.995 -12.413 59.275 1.00 57.44 142 ALA A N 1
ATOM 1123 C CA . ALA A 1 142 ? -28.581 -12.935 60.582 1.00 57.44 142 ALA A CA 1
ATOM 1124 C C . ALA A 1 142 ? -27.496 -14.014 60.473 1.00 57.44 142 ALA A C 1
ATOM 1126 O O . ALA A 1 142 ? -27.620 -14.886 59.585 1.00 57.44 142 ALA A O 1
#

Radius of gyration: 31.21 Å; chains: 1; bounding box: 68×45×104 Å

pLDDT: mean 85.0, std 12.68, range [53.53, 97.94]

Secondary structure (DSSP, 8-state):
--HHHHHHHHHHHHHHHTT--PPPPPPHHHHHHHHHHHHHHHHHHHHTT----SHHHHHHHHHHTT--HHHHHHHHHHHTT-SSS-HHHHHHHHHHHHHHHHHHHHHHHHHHHHHHHHHHHHHHHHHHHHHS----SGGGG-

Sequence (142 aa):
MNKLLRHAVCGLLALGALSCARHTIIPDSELALIFRDAFLANAYISNENIRTDSLRIYEPIFARYGYTTEDVYYTIGNFSKRKSARLGDVVERAIDLLEAEGKVYNREVAILDTIDNVAQRTFTHTVYADSLIRVSSLRDTA

Foldseek 3Di:
DDPVVVVVVVVVVVVVVVVPPDQDQDDLQVLLVLLLQLVVQVVVCVVVVPDDDPCVRSQVSQVVVVHGPVSVVVNQVCQVVDPPDHPVVSPVSSVVVVVVVVVVVVVVVVVVVVVVVVVVVVVVVVCVVVPPDPCPDPVSVD

Organism: NC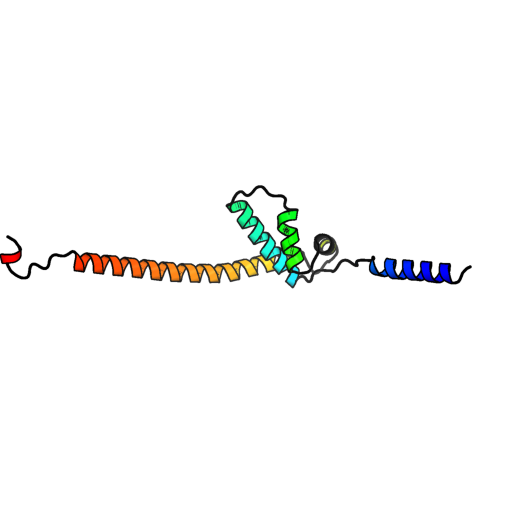BI:txid408170